Protein AF-A0A843J862-F1 (afdb_monomer_lite)

Secondary structure (DSSP, 8-state):
-HHHHHHHSSEEEETTTEEEE--SSHHHHHHHHHHHHHHHHHHHHHT---

pLDDT: mean 93.69, std 8.51, range [56.47, 98.38]

Sequence (50 aa):
NVAAALSEGNAAVARGHGTFTVGRNLKEAYLMTSIAEHASKIVYLTGDHL

Structure (mmCIF, N/CA/C/O backbone):
data_AF-A0A843J862-F1
#
_entry.id   AF-A0A843J862-F1
#
loop_
_atom_site.group_PDB
_atom_site.id
_atom_site.type_symbol
_atom_site.label_atom_id
_atom_site.label_alt_id
_atom_site.label_comp_id
_atom_site.lab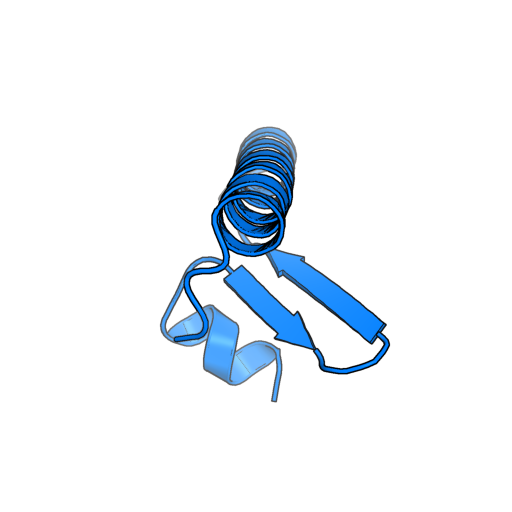el_asym_id
_atom_site.label_entity_id
_atom_site.label_seq_id
_atom_site.pdbx_PDB_ins_code
_atom_site.Cartn_x
_atom_site.Cartn_y
_atom_site.Cartn_z
_atom_site.occupancy
_atom_site.B_iso_or_equiv
_atom_site.auth_seq_id
_atom_site.auth_comp_id
_atom_site.auth_asym_id
_atom_site.auth_atom_id
_atom_site.pdbx_PDB_model_num
ATOM 1 N N . ASN A 1 1 ? -15.490 1.614 -8.034 1.00 87.44 1 ASN A N 1
ATOM 2 C CA . ASN A 1 1 ? -15.145 2.794 -7.197 1.00 87.44 1 ASN A CA 1
ATOM 3 C C . ASN A 1 1 ? -14.210 2.315 -6.072 1.00 87.44 1 ASN A C 1
ATOM 5 O O . ASN A 1 1 ? -14.073 1.107 -5.916 1.00 87.44 1 ASN A O 1
ATOM 9 N N . VAL A 1 2 ? -13.553 3.205 -5.310 1.00 95.56 2 VAL A N 1
ATOM 10 C CA . VAL A 1 2 ? -12.616 2.786 -4.235 1.00 95.56 2 VAL A CA 1
ATOM 11 C C . VAL A 1 2 ? -13.336 2.020 -3.120 1.00 95.56 2 VAL A C 1
ATOM 13 O O . VAL A 1 2 ? -12.839 0.999 -2.666 1.00 95.56 2 VAL A O 1
ATOM 16 N N . ALA A 1 3 ? -14.533 2.464 -2.729 1.00 95.19 3 ALA A N 1
ATOM 17 C CA . ALA A 1 3 ? -15.301 1.831 -1.657 1.00 95.19 3 ALA A CA 1
ATOM 18 C C . ALA A 1 3 ? -15.676 0.365 -1.955 1.00 95.19 3 ALA A C 1
ATOM 20 O O . ALA A 1 3 ? -15.477 -0.489 -1.101 1.00 95.19 3 ALA A O 1
ATOM 21 N N . ALA A 1 4 ? -16.163 0.056 -3.161 1.00 96.19 4 ALA A N 1
ATOM 22 C CA . ALA A 1 4 ? -16.498 -1.312 -3.559 1.00 96.19 4 ALA A CA 1
ATOM 23 C C . ALA A 1 4 ? -15.241 -2.183 -3.682 1.00 96.19 4 ALA A C 1
ATOM 25 O O . ALA A 1 4 ? -15.227 -3.303 -3.186 1.00 96.19 4 ALA A O 1
ATOM 26 N N . ALA A 1 5 ? -14.149 -1.653 -4.245 1.00 95.88 5 ALA A N 1
ATOM 27 C CA . ALA A 1 5 ? -12.887 -2.394 -4.313 1.00 95.88 5 ALA A CA 1
ATOM 28 C C . ALA A 1 5 ? -12.361 -2.759 -2.911 1.00 95.88 5 ALA A C 1
ATOM 30 O O . ALA A 1 5 ? -11.924 -3.882 -2.684 1.00 95.88 5 ALA A O 1
ATOM 31 N N . LEU A 1 6 ? -12.474 -1.840 -1.946 1.00 96.25 6 LEU A N 1
ATOM 32 C CA . LEU A 1 6 ? -12.095 -2.093 -0.552 1.00 96.25 6 LEU A CA 1
ATOM 33 C C . LEU A 1 6 ? -13.095 -2.968 0.221 1.00 96.25 6 LEU A C 1
ATOM 35 O O . LEU A 1 6 ? -12.769 -3.430 1.310 1.00 96.25 6 LEU A O 1
ATOM 39 N N . SER A 1 7 ? -14.299 -3.210 -0.310 1.00 94.75 7 SER A N 1
ATOM 40 C CA . SER A 1 7 ? -15.211 -4.213 0.260 1.00 94.75 7 SER A CA 1
ATOM 41 C C . SER A 1 7 ? -14.843 -5.648 -0.129 1.00 94.75 7 SER A C 1
ATOM 43 O O . SER A 1 7 ? -15.246 -6.581 0.558 1.00 94.75 7 SER A O 1
ATOM 45 N N . GLU A 1 8 ? -14.049 -5.822 -1.189 1.00 93.44 8 GLU A N 1
ATOM 46 C CA . GLU A 1 8 ? -13.620 -7.127 -1.713 1.00 93.44 8 GLU A CA 1
ATOM 47 C C . GLU A 1 8 ? -12.144 -7.438 -1.409 1.00 93.44 8 GLU A C 1
ATOM 49 O O . GLU A 1 8 ? -11.723 -8.592 -1.475 1.00 93.44 8 GLU A O 1
ATOM 54 N N . GLY A 1 9 ? -11.345 -6.429 -1.048 1.00 92.00 9 GLY A N 1
ATOM 55 C CA . GLY A 1 9 ? -9.925 -6.593 -0.756 1.00 92.00 9 GLY A CA 1
ATOM 56 C C . GLY A 1 9 ? -9.343 -5.483 0.116 1.00 92.00 9 GLY A C 1
ATOM 57 O O . GLY A 1 9 ? -9.992 -4.497 0.443 1.00 92.00 9 GLY A O 1
ATOM 58 N N . ASN A 1 10 ? -8.069 -5.635 0.484 1.00 94.44 10 ASN A N 1
ATOM 59 C CA . ASN A 1 10 ? -7.410 -4.735 1.440 1.00 94.44 10 ASN A CA 1
ATOM 60 C C . ASN A 1 10 ? -6.673 -3.552 0.788 1.00 94.44 10 ASN A C 1
ATOM 62 O O . ASN A 1 10 ? -6.118 -2.709 1.497 1.00 94.44 10 ASN A O 1
ATOM 66 N N . ALA A 1 11 ? -6.645 -3.492 -0.545 1.00 96.06 11 ALA A N 1
ATOM 67 C CA . ALA A 1 11 ? -5.997 -2.438 -1.313 1.00 96.06 11 ALA A CA 1
ATOM 68 C C . ALA A 1 11 ? -6.763 -2.154 -2.612 1.00 96.06 11 ALA A C 1
ATOM 70 O O . ALA A 1 11 ? -7.279 -3.068 -3.250 1.00 96.06 11 ALA A O 1
ATOM 71 N N . ALA A 1 12 ? -6.798 -0.890 -3.022 1.00 97.19 12 ALA A N 1
ATOM 72 C CA . ALA A 1 12 ? -7.388 -0.437 -4.272 1.00 97.19 12 ALA A CA 1
ATOM 73 C C . ALA A 1 12 ? -6.453 0.568 -4.954 1.00 97.19 12 ALA A C 1
ATOM 75 O O . ALA A 1 12 ? -6.041 1.553 -4.340 1.00 97.19 12 ALA A O 1
ATOM 76 N N . VAL A 1 13 ? -6.153 0.345 -6.235 1.00 95.19 13 VAL A N 1
ATOM 77 C CA . VAL A 1 13 ? -5.353 1.269 -7.052 1.00 95.19 13 VAL A CA 1
ATOM 78 C C . VAL A 1 13 ? -6.291 2.175 -7.846 1.00 95.19 13 VAL A C 1
ATOM 80 O O . VAL A 1 13 ? -6.987 1.736 -8.763 1.00 95.19 13 VAL A O 1
ATOM 83 N N . ALA A 1 14 ? -6.308 3.460 -7.505 1.00 95.56 14 ALA A N 1
ATOM 84 C CA . ALA A 1 14 ? -6.987 4.492 -8.272 1.00 95.56 14 ALA A CA 1
ATOM 85 C C . ALA A 1 14 ? -6.036 5.010 -9.359 1.00 95.56 14 ALA A C 1
ATOM 87 O O . ALA A 1 14 ? -5.116 5.786 -9.090 1.00 95.56 14 ALA A O 1
ATOM 88 N N . ARG A 1 15 ? -6.246 4.552 -10.599 1.00 93.38 15 ARG A N 1
ATOM 89 C CA . ARG A 1 15 ? -5.399 4.883 -11.756 1.00 93.38 15 ARG A CA 1
ATOM 90 C C . ARG A 1 15 ? -5.187 6.398 -11.882 1.00 93.38 15 ARG A C 1
ATOM 92 O O . ARG A 1 15 ? -6.152 7.153 -11.927 1.00 93.38 15 ARG A O 1
ATOM 99 N N . GLY A 1 16 ? -3.922 6.816 -11.974 1.00 93.56 16 GLY A N 1
ATOM 100 C CA . GLY A 1 16 ? -3.533 8.226 -12.103 1.00 93.56 16 GLY A CA 1
ATOM 101 C C . GLY A 1 16 ? -3.650 9.048 -10.815 1.00 93.56 16 GLY A C 1
ATOM 102 O O . 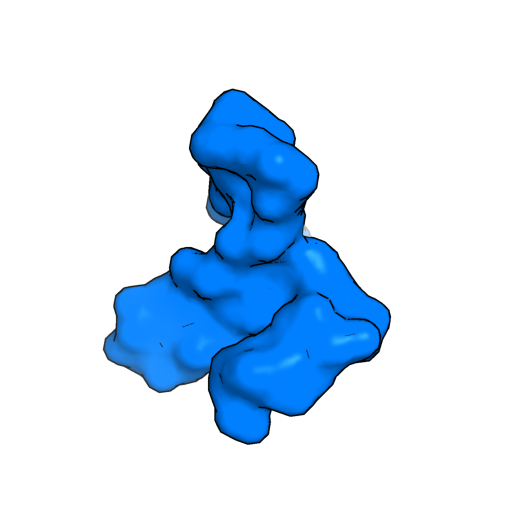GLY A 1 16 ? -3.444 10.255 -10.859 1.00 93.56 16 GLY A O 1
ATOM 103 N N . HIS A 1 17 ? -3.979 8.415 -9.685 1.00 95.00 17 HIS A N 1
ATOM 104 C CA . HIS A 1 17 ? -4.128 9.083 -8.397 1.00 95.00 17 HIS A CA 1
ATOM 105 C C . HIS A 1 17 ? -3.219 8.469 -7.332 1.00 95.00 17 HIS A C 1
ATOM 107 O O . HIS A 1 17 ? -2.336 9.143 -6.813 1.00 95.00 17 HIS A O 1
ATOM 113 N N . GLY A 1 18 ? -3.406 7.185 -7.030 1.00 94.62 18 GLY A N 1
ATOM 114 C CA . GLY A 1 18 ? -2.640 6.507 -5.992 1.00 94.62 18 GLY A CA 1
ATOM 115 C C . GLY A 1 18 ? -3.332 5.257 -5.470 1.00 94.62 18 GLY A C 1
ATOM 116 O O . GLY A 1 18 ? -4.265 4.737 -6.085 1.00 94.62 18 GLY A O 1
ATOM 117 N N . THR A 1 19 ? -2.875 4.790 -4.315 1.00 96.62 19 THR A N 1
ATOM 11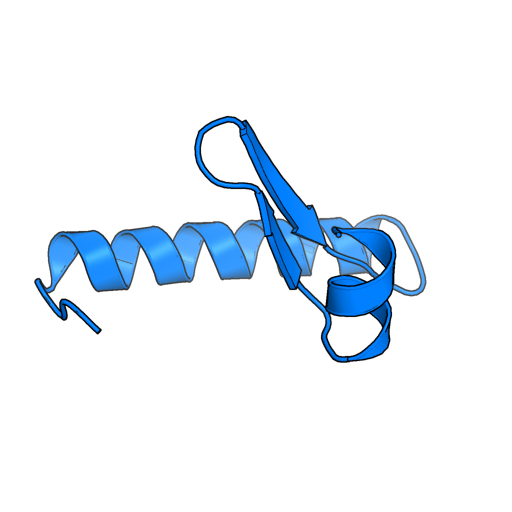8 C CA . THR A 1 19 ? -3.339 3.549 -3.691 1.00 96.62 19 THR A CA 1
ATOM 119 C C . THR A 1 19 ? -4.053 3.857 -2.383 1.00 96.62 19 THR A C 1
ATOM 121 O O . THR A 1 19 ? -3.595 4.677 -1.591 1.00 96.62 19 THR A O 1
ATOM 124 N N . PHE A 1 20 ? -5.165 3.173 -2.144 1.00 97.50 20 PHE A N 1
ATOM 125 C CA . PHE A 1 20 ? -5.902 3.208 -0.887 1.00 97.50 20 PHE A CA 1
ATOM 126 C C . PHE A 1 20 ? -5.852 1.826 -0.253 1.00 97.50 20 PHE A C 1
ATOM 128 O O . PHE A 1 20 ? -6.053 0.832 -0.946 1.00 97.50 20 PHE A O 1
ATOM 135 N N . THR A 1 21 ? -5.619 1.750 1.054 1.00 97.88 21 THR A N 1
ATOM 136 C CA . THR A 1 21 ? -5.632 0.484 1.796 1.00 97.88 21 THR A CA 1
ATOM 137 C C . THR A 1 21 ? -6.453 0.607 3.064 1.00 97.88 21 THR A C 1
ATOM 139 O O . THR A 1 21 ? -6.555 1.692 3.637 1.00 97.88 21 THR A O 1
ATOM 142 N N . VAL A 1 22 ? -6.986 -0.514 3.539 1.00 97.19 22 VAL A N 1
ATOM 143 C CA . VAL A 1 22 ? -7.774 -0.585 4.773 1.00 97.19 22 VAL A CA 1
ATOM 144 C C . VAL A 1 22 ? -7.085 -1.473 5.810 1.00 97.19 22 VAL A C 1
ATOM 146 O O . VAL A 1 22 ? -6.356 -2.404 5.476 1.00 97.19 22 VAL A O 1
ATOM 149 N N . GLY A 1 23 ? -7.304 -1.158 7.084 1.00 95.81 23 GLY A N 1
ATOM 150 C CA . GLY A 1 23 ? -6.866 -1.943 8.233 1.00 95.81 23 GLY A CA 1
ATOM 151 C C . GLY A 1 23 ? -7.722 -1.604 9.452 1.00 95.81 23 GLY A C 1
ATOM 152 O O . GLY A 1 23 ? -8.382 -0.566 9.482 1.00 95.81 23 GLY A O 1
ATOM 153 N N . ARG A 1 24 ? -7.711 -2.457 10.480 1.00 96.81 24 ARG A N 1
ATOM 154 C CA . ARG A 1 24 ? -8.473 -2.253 11.730 1.00 96.81 24 ARG A CA 1
ATOM 155 C C . ARG A 1 24 ? -7.983 -1.043 12.521 1.00 96.81 24 ARG A C 1
ATOM 157 O O . ARG A 1 24 ? -8.682 -0.536 13.390 1.00 96.81 24 ARG A O 1
ATOM 164 N N . ASN A 1 25 ? -6.754 -0.614 12.256 1.00 98.06 25 ASN A N 1
ATOM 165 C CA . ASN A 1 25 ? -6.137 0.572 12.822 1.00 98.06 25 ASN A CA 1
ATOM 166 C C . ASN A 1 25 ? -5.146 1.178 11.820 1.00 98.06 25 ASN A C 1
ATOM 168 O O . ASN A 1 25 ? -4.800 0.570 10.805 1.00 98.06 25 ASN A O 1
ATOM 172 N N . LEU A 1 26 ? -4.657 2.374 12.144 1.00 97.88 26 LEU A N 1
ATOM 173 C CA . LEU A 1 26 ? -3.732 3.114 11.289 1.00 97.88 26 LEU A CA 1
ATOM 174 C C . LEU A 1 26 ? -2.439 2.340 10.995 1.00 97.88 26 LEU A C 1
ATOM 176 O O . LEU A 1 26 ? -1.941 2.390 9.875 1.00 97.88 26 LEU A O 1
ATOM 180 N N . LYS A 1 27 ? -1.906 1.602 11.977 1.00 98.38 27 LYS A N 1
ATOM 181 C CA . LYS A 1 27 ? -0.669 0.828 11.809 1.00 98.38 27 LYS A CA 1
ATOM 182 C C . LYS A 1 27 ? -0.844 -0.280 10.771 1.00 98.38 27 LYS A C 1
ATOM 184 O O . LYS A 1 27 ? 0.032 -0.471 9.934 1.00 98.38 27 LYS A O 1
ATOM 189 N N . GLU A 1 28 ? -1.964 -0.993 10.816 1.00 98.06 28 GLU A N 1
ATOM 190 C CA . GLU A 1 28 ? -2.286 -2.044 9.849 1.00 98.06 28 GLU A CA 1
ATOM 191 C C . GLU A 1 28 ? -2.483 -1.465 8.443 1.00 98.06 28 GLU A C 1
ATOM 193 O O . GLU A 1 28 ? -1.873 -1.957 7.497 1.00 98.06 28 GLU A O 1
ATOM 198 N N . ALA A 1 29 ? -3.238 -0.369 8.308 1.00 97.62 29 ALA A N 1
ATOM 199 C CA . ALA A 1 29 ? -3.417 0.302 7.021 1.00 97.62 29 ALA A CA 1
ATOM 200 C C . ALA A 1 29 ? -2.077 0.804 6.442 1.00 97.62 29 ALA A C 1
ATOM 202 O O . ALA A 1 29 ? -1.784 0.586 5.270 1.00 97.62 29 ALA A O 1
ATOM 203 N N . TYR A 1 30 ? -1.218 1.401 7.271 1.00 98.00 30 TYR A N 1
ATOM 204 C CA . TYR A 1 30 ? 0.112 1.858 6.861 1.00 98.00 30 TYR A CA 1
ATOM 205 C C . TYR A 1 30 ? 1.015 0.710 6.384 1.00 98.00 30 TYR A C 1
ATOM 207 O O . TYR A 1 30 ? 1.703 0.830 5.367 1.00 98.00 30 TYR A O 1
ATOM 215 N N . LEU A 1 31 ? 1.004 -0.421 7.098 1.00 98.25 31 LEU A N 1
ATOM 216 C CA . LEU A 1 31 ? 1.744 -1.616 6.689 1.00 98.25 31 LEU A CA 1
ATOM 217 C C . LEU A 1 31 ? 1.238 -2.140 5.343 1.00 98.25 31 LEU A C 1
ATOM 219 O O . LEU A 1 31 ? 2.050 -2.409 4.462 1.00 98.25 31 LEU A O 1
ATOM 223 N N . MET A 1 32 ? -0.081 -2.217 5.149 1.00 98.06 32 MET A N 1
ATOM 224 C CA . MET A 1 32 ? -0.671 -2.641 3.876 1.00 98.06 32 MET A CA 1
ATOM 225 C C . MET A 1 32 ? -0.307 -1.701 2.724 1.00 98.06 32 MET A C 1
ATOM 227 O O . MET A 1 32 ? 0.045 -2.179 1.646 1.00 98.06 32 MET A O 1
ATOM 231 N N . THR A 1 33 ? -0.319 -0.383 2.949 1.00 97.94 33 THR A N 1
ATOM 232 C CA . THR A 1 33 ? 0.145 0.600 1.953 1.00 97.94 33 THR A CA 1
ATOM 233 C C . THR A 1 33 ? 1.610 0.354 1.589 1.00 97.94 33 THR A C 1
ATOM 235 O O . THR A 1 33 ? 1.960 0.305 0.412 1.00 97.94 33 THR A O 1
ATOM 238 N N . SER A 1 34 ? 2.462 0.142 2.595 1.00 98.12 34 SER A N 1
ATOM 239 C CA . SER A 1 34 ? 3.897 -0.094 2.399 1.00 98.12 34 SER A CA 1
ATOM 240 C C . SER A 1 34 ? 4.169 -1.379 1.608 1.00 98.12 34 SER A C 1
ATOM 242 O O . SER A 1 34 ? 5.033 -1.398 0.734 1.00 98.12 34 SER A O 1
ATOM 244 N N . ILE A 1 35 ? 3.410 -2.446 1.884 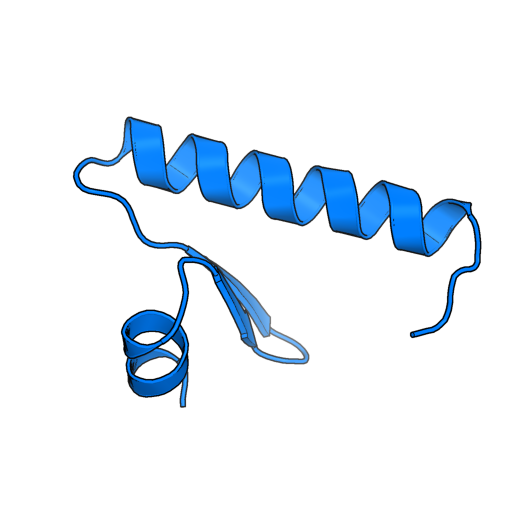1.00 97.38 35 ILE A N 1
ATOM 245 C CA . ILE A 1 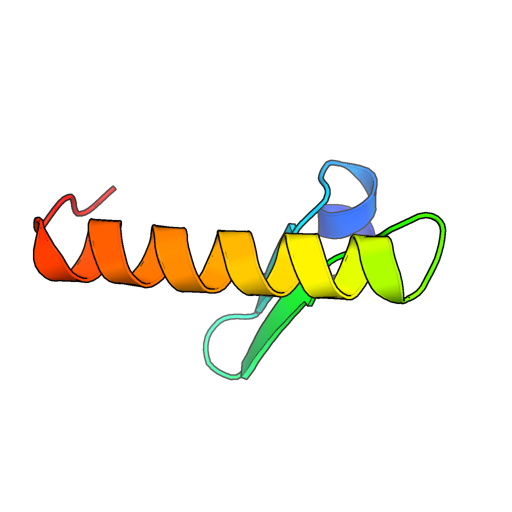35 ? 3.487 -3.716 1.150 1.00 97.38 35 ILE A CA 1
ATOM 246 C C . ILE A 1 35 ? 3.046 -3.527 -0.303 1.00 97.38 35 ILE A C 1
ATOM 248 O O . ILE A 1 35 ? 3.738 -3.996 -1.203 1.00 97.38 35 ILE A O 1
ATOM 252 N N . ALA A 1 36 ? 1.931 -2.829 -0.542 1.00 96.56 36 ALA A N 1
ATOM 253 C CA . ALA A 1 36 ? 1.426 -2.580 -1.891 1.00 96.56 36 ALA A CA 1
ATOM 254 C C . ALA A 1 36 ? 2.440 -1.804 -2.749 1.00 96.56 36 ALA A C 1
ATOM 256 O O . ALA A 1 36 ? 2.695 -2.178 -3.894 1.00 96.56 36 ALA A O 1
ATOM 257 N N . GLU A 1 37 ? 3.070 -0.771 -2.185 1.00 96.75 37 GLU A N 1
ATOM 258 C CA . GLU A 1 37 ? 4.121 -0.007 -2.866 1.00 96.75 37 GLU A CA 1
ATOM 259 C C . GLU A 1 37 ? 5.369 -0.860 -3.127 1.00 96.75 37 GLU A C 1
ATOM 261 O O . GLU A 1 37 ? 5.905 -0.877 -4.236 1.00 96.75 37 GLU A O 1
ATOM 266 N N . HIS A 1 38 ? 5.815 -1.631 -2.131 1.00 97.38 38 HIS A N 1
ATOM 267 C CA . HIS A 1 38 ? 6.973 -2.508 -2.287 1.00 97.38 38 HIS A CA 1
ATOM 268 C C . HIS A 1 38 ? 6.752 -3.567 -3.376 1.00 97.38 38 HIS A C 1
ATOM 270 O O . HIS A 1 38 ? 7.618 -3.761 -4.228 1.00 97.38 38 HIS A O 1
ATOM 276 N N . ALA A 1 39 ? 5.579 -4.205 -3.390 1.00 95.44 39 ALA A N 1
ATOM 277 C CA . ALA A 1 39 ? 5.196 -5.160 -4.423 1.00 95.44 39 ALA A CA 1
ATOM 278 C C . ALA A 1 39 ? 5.130 -4.497 -5.806 1.00 95.44 39 ALA A C 1
ATOM 280 O O . ALA A 1 39 ? 5.676 -5.039 -6.763 1.00 95.44 39 ALA A O 1
ATOM 281 N N . SER A 1 40 ? 4.550 -3.295 -5.902 1.00 94.25 40 SER A N 1
ATOM 282 C CA . SER A 1 40 ? 4.498 -2.525 -7.154 1.00 94.25 40 SER A CA 1
ATOM 283 C C . SER A 1 40 ? 5.898 -2.245 -7.700 1.00 94.25 40 SER A C 1
ATOM 285 O O . SER A 1 40 ? 6.142 -2.396 -8.896 1.00 94.25 40 SER A O 1
ATOM 287 N N . LYS A 1 41 ? 6.849 -1.910 -6.820 1.00 96.19 41 LYS A N 1
ATOM 288 C CA . LYS A 1 41 ? 8.251 -1.710 -7.194 1.00 96.19 41 LYS A CA 1
ATOM 289 C C . LYS A 1 41 ? 8.912 -2.993 -7.694 1.00 96.19 41 LYS A C 1
ATOM 291 O O . LYS A 1 41 ? 9.664 -2.923 -8.660 1.00 96.19 41 LYS A O 1
ATOM 296 N N . ILE A 1 42 ? 8.648 -4.141 -7.063 1.00 96.88 42 ILE A N 1
ATOM 297 C CA . ILE A 1 42 ? 9.149 -5.437 -7.546 1.00 96.88 42 ILE A CA 1
ATOM 298 C C . ILE A 1 42 ? 8.622 -5.689 -8.955 1.00 96.88 42 ILE A C 1
ATOM 300 O O . ILE A 1 42 ? 9.430 -5.824 -9.863 1.00 96.88 42 ILE A O 1
ATOM 304 N N . VAL A 1 43 ? 7.301 -5.660 -9.143 1.00 94.75 43 VAL A N 1
ATOM 305 C CA . VAL A 1 43 ? 6.646 -5.912 -10.438 1.00 94.75 43 VAL A CA 1
ATOM 306 C C . VAL A 1 43 ? 7.188 -4.982 -11.527 1.00 94.75 43 VAL A C 1
ATOM 308 O O . VAL A 1 43 ? 7.527 -5.424 -12.623 1.00 94.75 43 VAL A O 1
ATOM 311 N N . TYR A 1 44 ? 7.346 -3.694 -11.209 1.00 94.25 44 TYR A N 1
ATOM 312 C CA . TYR A 1 44 ? 7.924 -2.711 -12.124 1.00 94.25 44 TYR A CA 1
ATOM 313 C C . TYR A 1 44 ? 9.369 -3.044 -12.522 1.00 94.25 44 TYR A C 1
ATOM 315 O O . TYR A 1 44 ? 9.734 -2.909 -13.686 1.00 94.25 44 TYR A O 1
ATOM 323 N N . LEU A 1 45 ? 10.201 -3.467 -11.566 1.00 95.94 45 LEU A N 1
ATOM 324 C CA . LEU A 1 45 ? 11.616 -3.760 -11.805 1.00 95.94 45 LEU A CA 1
ATOM 325 C C . LEU A 1 45 ? 11.849 -5.127 -12.456 1.00 95.94 45 LEU A C 1
ATOM 327 O O . LEU A 1 45 ? 12.836 -5.286 -13.170 1.00 95.94 45 LEU A O 1
ATOM 331 N N . THR A 1 46 ? 10.982 -6.109 -12.204 1.00 95.31 46 THR A N 1
ATOM 332 C CA . THR A 1 46 ? 11.096 -7.454 -12.782 1.00 95.31 46 THR A CA 1
ATOM 333 C C . THR A 1 46 ? 10.472 -7.554 -14.169 1.00 95.31 46 THR A C 1
ATOM 335 O O . THR A 1 46 ? 10.748 -8.519 -14.876 1.00 95.31 46 THR A O 1
ATOM 338 N N . GLY A 1 47 ? 9.686 -6.558 -14.592 1.00 82.75 47 GLY A N 1
ATOM 339 C CA . GLY A 1 47 ? 9.057 -6.544 -15.913 1.00 82.75 47 GLY A CA 1
ATOM 340 C C . GLY A 1 47 ? 7.887 -7.519 -16.043 1.00 82.75 47 GLY A C 1
ATOM 341 O O . GLY A 1 47 ? 7.472 -7.813 -17.163 1.00 82.75 47 GLY A O 1
ATOM 342 N N . ASP A 1 48 ? 7.341 -8.004 -14.922 1.00 70.12 48 ASP A N 1
ATOM 343 C CA . ASP A 1 48 ? 6.099 -8.777 -14.924 1.00 70.12 48 ASP A CA 1
ATOM 344 C C . ASP A 1 48 ? 4.937 -7.832 -15.255 1.00 70.12 48 ASP A C 1
ATOM 346 O O . ASP A 1 48 ? 4.291 -7.236 -14.394 1.00 70.12 48 ASP A O 1
ATOM 350 N N . HIS A 1 49 ? 4.689 -7.642 -16.546 1.00 59.97 49 HIS A N 1
ATOM 351 C CA . HIS A 1 49 ? 3.490 -6.979 -17.034 1.00 59.97 49 HIS A CA 1
ATOM 352 C C . HIS A 1 49 ? 2.324 -7.973 -16.931 1.00 59.97 49 HIS A C 1
ATOM 354 O O . HIS A 1 49 ? 2.089 -8.742 -17.861 1.00 59.97 49 HIS A O 1
ATOM 360 N N . LEU A 1 50 ? 1.654 -7.991 -15.770 1.00 56.47 50 LEU A N 1
ATOM 361 C CA . LEU A 1 50 ? 0.329 -8.609 -15.599 1.00 56.47 50 LEU A CA 1
ATOM 362 C C . LEU A 1 50 ? -0.650 -8.153 -16.690 1.00 56.47 50 LEU A C 1
ATOM 364 O O . LEU A 1 50 ? -0.653 -6.938 -17.006 1.00 56.47 50 LEU A O 1
#

Foldseek 3Di:
DQVVVVVVDQKDADPPPGI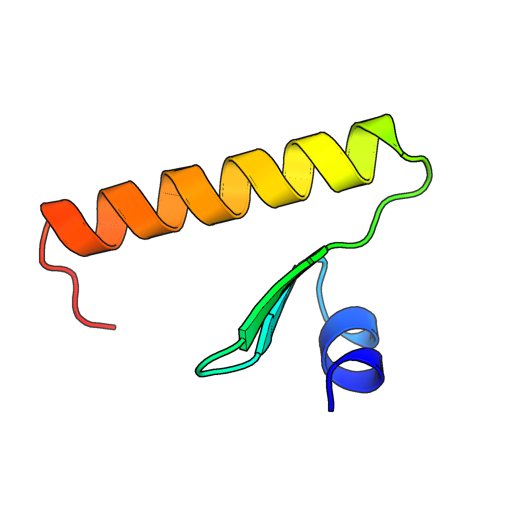FGDDPDPVRRVVVRVVVVVVVVVCVVVVVPD

Radius of gyration: 11.57 Å; chains: 1; bounding box: 28×18×30 Å